Protein AF-A0A7X6FUA4-F1 (afdb_monomer_lite)

Radius of gyration: 18.72 Å; chains: 1; bounding box: 30×53×49 Å

Organism: NCBI:txid94626

Structure (mmCIF, N/CA/C/O backbone):
data_AF-A0A7X6FUA4-F1
#
_entry.id   AF-A0A7X6FUA4-F1
#
loop_
_atom_site.group_PDB
_atom_site.id
_atom_site.type_symbol
_atom_site.label_atom_id
_atom_site.label_alt_id
_atom_site.label_comp_id
_atom_site.label_asym_id
_atom_site.label_entity_id
_atom_site.label_seq_id
_atom_site.pdbx_PDB_ins_code
_atom_site.Cartn_x
_atom_site.Cartn_y
_atom_site.Cartn_z
_atom_site.occupancy
_atom_site.B_iso_or_equiv
_atom_site.auth_seq_id
_atom_site.auth_comp_id
_atom_site.auth_asym_id
_atom_site.auth_atom_id
_atom_site.pdbx_PDB_model_num
ATOM 1 N N . MET A 1 1 ? -16.161 -43.830 -1.679 1.00 38.91 1 MET A N 1
ATOM 2 C CA . MET A 1 1 ? -15.622 -42.457 -1.777 1.00 38.91 1 MET A CA 1
ATOM 3 C C . MET A 1 1 ? -14.858 -42.393 -3.086 1.00 38.91 1 MET A C 1
ATOM 5 O O . MET A 1 1 ? -13.975 -43.230 -3.239 1.00 38.91 1 MET A O 1
ATOM 9 N N . PRO A 1 2 ? -15.235 -41.557 -4.066 1.00 35.94 2 PRO A N 1
ATOM 10 C CA . PRO A 1 2 ? -14.478 -41.500 -5.305 1.00 35.94 2 PRO A CA 1
ATOM 11 C C . PRO A 1 2 ? -13.144 -40.802 -5.029 1.00 35.94 2 PRO A C 1
ATOM 13 O O . PRO A 1 2 ? -13.106 -39.740 -4.410 1.00 35.94 2 PRO A O 1
ATOM 16 N N . VAL A 1 3 ? -12.061 -41.454 -5.440 1.00 44.47 3 VAL A N 1
ATOM 17 C CA . VAL A 1 3 ? -10.711 -40.894 -5.465 1.00 44.47 3 VAL A CA 1
ATOM 18 C C . VAL A 1 3 ? -10.711 -39.822 -6.552 1.00 44.47 3 VAL A C 1
ATOM 20 O O . VAL A 1 3 ? -11.063 -40.113 -7.694 1.00 44.47 3 VAL A O 1
ATOM 23 N N . VAL A 1 4 ? -10.405 -38.579 -6.185 1.00 45.16 4 VAL A N 1
ATOM 24 C CA . VAL A 1 4 ? -10.204 -37.500 -7.156 1.00 45.16 4 VAL A CA 1
ATOM 25 C C . VAL A 1 4 ? -8.926 -37.784 -7.940 1.00 45.16 4 VAL A C 1
ATOM 27 O O . VAL A 1 4 ? -7.870 -38.009 -7.358 1.00 45.16 4 VAL A O 1
ATOM 30 N N . ASP A 1 5 ? -9.053 -37.823 -9.261 1.00 40.69 5 ASP A N 1
ATOM 31 C CA . ASP A 1 5 ? -7.939 -37.971 -10.190 1.00 40.69 5 ASP A CA 1
ATOM 32 C C . ASP A 1 5 ? -7.261 -36.604 -10.377 1.00 40.69 5 ASP A C 1
ATOM 34 O O . ASP A 1 5 ? -7.824 -35.692 -10.987 1.00 40.69 5 ASP A O 1
ATOM 38 N N . GLU A 1 6 ? -6.059 -36.446 -9.819 1.00 47.00 6 GLU A N 1
ATOM 39 C CA . GLU A 1 6 ? -5.260 -35.216 -9.909 1.00 47.00 6 GLU A CA 1
ATOM 40 C C . GLU A 1 6 ? -4.781 -34.905 -11.341 1.00 47.00 6 GLU A C 1
ATOM 42 O O . GLU A 1 6 ? -4.346 -33.786 -11.614 1.00 47.00 6 GLU A O 1
ATOM 47 N N . SER A 1 7 ? -4.914 -35.837 -12.295 1.00 43.06 7 SER A N 1
ATOM 48 C CA . SER A 1 7 ? -4.530 -35.604 -13.695 1.00 43.06 7 SER A CA 1
ATOM 49 C C . SER A 1 7 ? -5.490 -34.679 -14.462 1.00 43.06 7 SER A C 1
ATOM 51 O O . SER A 1 7 ? -5.144 -34.181 -15.537 1.00 43.06 7 SER A O 1
ATOM 53 N N . ALA A 1 8 ? -6.666 -34.378 -13.896 1.00 41.09 8 ALA A N 1
ATOM 54 C CA . ALA A 1 8 ? -7.673 -33.507 -14.505 1.00 41.09 8 ALA A CA 1
ATOM 55 C C . ALA A 1 8 ? -7.463 -32.001 -14.242 1.00 41.09 8 ALA A C 1
ATOM 57 O O . ALA A 1 8 ? -8.158 -31.173 -14.832 1.00 41.09 8 ALA A O 1
ATOM 58 N N . LEU A 1 9 ? -6.478 -31.612 -13.423 1.00 37.50 9 LEU A N 1
ATOM 59 C CA . LEU A 1 9 ? -6.030 -30.217 -13.285 1.00 37.50 9 LEU A CA 1
ATOM 60 C C . LEU A 1 9 ? -5.049 -29.845 -14.407 1.00 37.50 9 LEU A C 1
ATOM 62 O O . LEU A 1 9 ? -3.985 -29.272 -14.187 1.00 37.50 9 LEU A O 1
ATOM 66 N N . THR A 1 10 ? -5.397 -30.162 -15.653 1.00 36.19 10 THR A N 1
ATOM 67 C CA . THR A 1 10 ? -4.683 -29.594 -16.793 1.00 36.19 10 THR A CA 1
ATOM 68 C C . THR A 1 10 ? -5.173 -28.162 -16.955 1.00 36.19 10 THR A C 1
ATOM 70 O O . THR A 1 10 ? -6.231 -27.903 -17.530 1.00 36.19 10 THR A O 1
ATOM 73 N N . VAL A 1 11 ? -4.411 -27.214 -16.406 1.00 44.00 11 VAL A N 1
ATOM 74 C CA . VAL A 1 11 ? -4.505 -25.802 -16.779 1.00 44.00 11 VAL A CA 1
ATOM 75 C C . VAL A 1 11 ? -4.570 -25.759 -18.303 1.00 44.00 11 VAL A C 1
ATOM 77 O O . VAL A 1 11 ? -3.660 -26.237 -18.981 1.00 44.00 11 VAL A O 1
ATOM 80 N N . VAL A 1 12 ? -5.668 -25.239 -18.855 1.00 42.22 12 VAL A N 1
ATOM 81 C CA . VAL A 1 12 ? -5.780 -24.976 -20.291 1.00 42.22 12 VAL A CA 1
ATOM 82 C C . VAL A 1 12 ? -4.792 -23.850 -20.602 1.00 42.22 12 VAL A C 1
ATOM 84 O O . VAL A 1 12 ? -5.136 -22.668 -20.609 1.00 42.22 12 VAL A O 1
ATOM 87 N N . GLU A 1 13 ? -3.523 -24.208 -20.793 1.00 43.16 13 GLU A N 1
ATOM 88 C CA . GLU A 1 13 ? -2.454 -23.288 -21.153 1.00 43.16 13 GLU A CA 1
ATOM 89 C C . GLU A 1 13 ? -2.688 -22.787 -22.576 1.00 43.16 13 GLU A C 1
ATOM 91 O O . GLU A 1 13 ? -2.238 -23.348 -23.578 1.00 43.16 13 GLU A O 1
ATOM 96 N N . THR A 1 14 ? -3.414 -21.684 -22.689 1.00 43.81 14 THR A N 1
ATOM 97 C CA . THR A 1 14 ? -3.501 -20.957 -23.950 1.00 43.81 14 THR A CA 1
ATOM 98 C C . THR A 1 14 ? -2.134 -20.339 -24.272 1.00 43.81 14 THR A C 1
ATOM 100 O O . THR A 1 14 ? -1.413 -19.883 -23.384 1.00 43.81 14 THR A O 1
ATOM 103 N N . LYS A 1 15 ? -1.765 -20.242 -25.559 1.00 42.50 15 LYS A N 1
ATOM 104 C CA . LYS A 1 15 ? -0.518 -19.574 -26.008 1.00 42.50 15 LYS A CA 1
ATOM 105 C C . LYS A 1 15 ? -0.349 -18.147 -25.451 1.00 42.50 15 LYS A C 1
ATOM 107 O O . LYS A 1 15 ? 0.772 -17.651 -25.377 1.00 42.50 15 LYS A O 1
ATOM 112 N N . LYS A 1 16 ? -1.451 -17.499 -25.055 1.00 46.00 16 LYS A N 1
ATOM 113 C CA . LYS A 1 16 ? -1.479 -16.188 -24.394 1.00 46.00 16 LYS A CA 1
ATOM 114 C C . LYS A 1 16 ? -0.917 -16.253 -22.966 1.00 46.00 16 LYS A C 1
ATOM 116 O O . LYS A 1 16 ? -0.142 -15.380 -22.595 1.00 46.00 16 LYS A O 1
ATOM 121 N N . HIS A 1 17 ? -1.233 -17.311 -22.218 1.00 43.00 17 HIS A N 1
ATOM 122 C CA . HIS A 1 17 ? -0.723 -17.549 -20.864 1.00 43.00 17 HIS A CA 1
ATOM 123 C C . HIS A 1 17 ? 0.797 -17.769 -20.876 1.00 43.00 17 HIS A C 1
ATOM 125 O O . HIS A 1 17 ? 1.526 -17.116 -20.141 1.00 43.00 17 HIS A O 1
ATOM 131 N N . ARG A 1 18 ? 1.304 -18.557 -21.834 1.00 42.59 18 ARG A N 1
ATOM 132 C CA . ARG A 1 18 ? 2.749 -18.799 -22.005 1.00 42.59 18 ARG A CA 1
ATOM 133 C C . ARG A 1 18 ? 3.564 -17.538 -22.333 1.00 42.59 18 ARG A C 1
ATOM 135 O O . ARG A 1 18 ? 4.773 -17.535 -22.140 1.00 42.59 18 ARG A O 1
ATOM 142 N N . LYS A 1 19 ? 2.934 -16.485 -22.867 1.00 42.59 19 LYS A N 1
ATOM 143 C CA . LYS A 1 19 ? 3.608 -15.204 -23.128 1.00 42.59 19 LYS A CA 1
ATOM 144 C C . LYS A 1 19 ? 3.685 -14.331 -21.870 1.00 42.59 19 LYS A C 1
ATOM 146 O O . LYS A 1 19 ? 4.702 -13.688 -21.673 1.00 42.59 19 LYS A O 1
ATOM 151 N N . LEU A 1 20 ? 2.659 -14.365 -21.016 1.00 49.03 20 LEU A N 1
ATOM 152 C CA . LEU A 1 20 ? 2.650 -13.681 -19.714 1.00 49.03 20 LEU A CA 1
ATOM 153 C C . LEU A 1 20 ? 3.683 -14.304 -18.755 1.00 49.03 20 LEU A C 1
ATOM 155 O O . LEU A 1 20 ? 4.430 -13.597 -18.092 1.00 49.03 20 LEU A O 1
ATOM 159 N N . VAL A 1 21 ? 3.815 -15.635 -18.791 1.00 49.25 21 VAL A N 1
ATOM 160 C CA . VAL A 1 21 ? 4.812 -16.435 -18.051 1.00 49.25 21 VAL A CA 1
ATOM 161 C C . VAL A 1 21 ? 6.197 -16.403 -18.733 1.00 49.25 21 VAL A C 1
ATOM 163 O O . VAL A 1 21 ? 6.977 -17.333 -18.621 1.00 49.25 21 VAL A O 1
ATOM 166 N N . LYS A 1 22 ? 6.556 -15.372 -19.500 1.00 47.38 22 LYS A N 1
ATOM 167 C CA . LYS A 1 22 ? 7.957 -15.170 -19.937 1.00 47.38 22 LYS A CA 1
ATOM 168 C C . LYS A 1 22 ? 8.570 -13.894 -19.387 1.00 47.38 22 LYS A C 1
ATOM 170 O O . LYS A 1 22 ? 9.783 -13.832 -19.238 1.00 47.38 22 LYS A O 1
ATOM 175 N N . ASP A 1 23 ? 7.741 -12.934 -18.998 1.00 56.72 23 ASP A N 1
ATOM 176 C CA . ASP A 1 23 ? 8.220 -11.642 -18.511 1.00 56.72 23 ASP A CA 1
ATOM 177 C C . ASP A 1 23 ? 8.555 -11.687 -17.002 1.00 56.72 23 ASP A C 1
ATOM 179 O O . ASP A 1 23 ? 9.430 -10.963 -16.534 1.00 56.72 23 ASP A O 1
ATOM 183 N N . TRP A 1 24 ? 7.964 -12.624 -16.252 1.00 57.97 24 TRP A N 1
ATOM 184 C CA . TRP A 1 24 ? 8.220 -12.866 -14.821 1.00 57.97 24 TRP A CA 1
ATOM 185 C C . TRP A 1 24 ? 9.656 -13.290 -14.456 1.00 57.97 24 TRP A C 1
ATOM 187 O O . TRP A 1 24 ? 10.119 -12.943 -13.374 1.00 57.97 24 TRP A O 1
ATOM 197 N N . GLU A 1 25 ? 10.393 -13.971 -15.343 1.00 58.09 25 GLU A N 1
ATOM 198 C CA . GLU A 1 25 ? 11.805 -14.346 -15.112 1.00 58.09 25 GLU A CA 1
ATOM 199 C C . GLU A 1 25 ? 12.739 -13.123 -15.070 1.00 58.09 25 GLU A C 1
ATOM 201 O O . GLU A 1 25 ? 13.852 -13.205 -14.552 1.00 58.09 25 GLU A O 1
ATOM 206 N N . SER A 1 26 ? 12.288 -11.982 -15.608 1.00 60.62 26 SER A N 1
ATOM 207 C CA . SER A 1 26 ? 13.014 -10.707 -15.568 1.00 60.62 26 SER A CA 1
ATOM 208 C C . SER A 1 26 ? 12.768 -9.902 -14.286 1.00 60.62 26 SER A C 1
ATOM 210 O O . SER A 1 26 ? 13.481 -8.930 -14.025 1.00 60.62 26 SER A O 1
ATOM 212 N N . LEU A 1 27 ? 11.778 -10.298 -13.477 1.00 63.31 27 LEU A N 1
ATOM 213 C CA . LEU A 1 27 ? 11.467 -9.640 -12.215 1.00 63.31 27 LEU A CA 1
ATOM 214 C C . LEU A 1 27 ? 12.542 -9.974 -11.177 1.00 63.31 27 LEU A C 1
ATOM 216 O O . LEU A 1 27 ? 13.050 -11.094 -11.098 1.00 63.31 27 LEU A O 1
ATOM 220 N N . LYS A 1 28 ? 12.910 -8.975 -10.371 1.00 60.44 28 LYS A N 1
ATOM 221 C CA . LYS A 1 28 ? 13.918 -9.137 -9.318 1.00 60.44 28 LYS A CA 1
ATOM 222 C C . LYS A 1 28 ? 13.507 -10.248 -8.348 1.00 60.44 28 LYS A C 1
ATOM 224 O O . LYS A 1 28 ? 12.343 -10.332 -7.974 1.00 60.44 28 LYS A O 1
ATOM 229 N N . SER A 1 29 ? 14.504 -11.010 -7.885 1.00 62.62 29 SER A N 1
ATOM 230 C CA . SER A 1 29 ? 14.426 -11.911 -6.725 1.00 62.62 29 SER A CA 1
ATOM 231 C C . SER A 1 29 ? 13.197 -12.833 -6.742 1.00 62.62 29 SER A C 1
ATOM 233 O O . SER A 1 29 ? 12.170 -12.557 -6.120 1.00 62.62 29 SER A O 1
ATOM 235 N N . LEU A 1 30 ? 13.312 -13.978 -7.413 1.00 65.25 30 LEU A N 1
ATOM 236 C CA . LEU A 1 30 ? 12.342 -15.057 -7.245 1.00 65.25 30 LEU A CA 1
ATOM 237 C C . LEU A 1 30 ? 12.474 -15.645 -5.834 1.00 65.25 30 LEU A C 1
ATOM 239 O O . LEU A 1 30 ? 13.577 -15.913 -5.357 1.00 65.25 30 LEU A O 1
ATOM 243 N N . SER A 1 31 ? 11.340 -15.861 -5.172 1.00 70.44 31 SER A N 1
ATOM 244 C CA . SER A 1 31 ? 11.278 -16.768 -4.023 1.00 70.44 31 SER A CA 1
ATOM 245 C C . SER A 1 31 ? 11.698 -18.187 -4.430 1.00 70.44 31 SER A C 1
ATOM 247 O O . SER A 1 31 ? 11.729 -18.521 -5.616 1.00 70.44 31 SER A O 1
ATOM 249 N N . GLU A 1 32 ? 11.956 -19.053 -3.448 1.00 69.69 32 GLU A N 1
ATOM 250 C CA . GLU A 1 32 ? 12.339 -20.458 -3.679 1.00 69.69 32 GLU A CA 1
ATOM 251 C C . GLU A 1 32 ? 11.345 -21.228 -4.572 1.00 69.69 32 GLU A C 1
ATOM 253 O O . GLU A 1 32 ? 11.731 -22.179 -5.245 1.00 69.69 32 GLU A O 1
ATOM 258 N N . ASN A 1 33 ? 10.088 -20.775 -4.643 1.00 75.94 33 ASN A N 1
ATOM 259 C CA . ASN A 1 33 ? 9.021 -21.390 -5.437 1.00 75.94 33 ASN A CA 1
ATOM 260 C C . ASN A 1 33 ? 8.775 -20.698 -6.791 1.00 75.94 33 ASN A C 1
ATOM 262 O O . ASN A 1 33 ? 7.751 -20.941 -7.427 1.00 75.94 33 ASN A O 1
ATOM 266 N N . GLY A 1 34 ? 9.662 -19.797 -7.226 1.00 77.12 34 GLY A N 1
ATOM 267 C CA . GLY A 1 34 ? 9.528 -19.091 -8.506 1.00 77.12 34 GLY A CA 1
ATOM 268 C C . GLY A 1 34 ? 8.497 -17.958 -8.506 1.00 77.12 34 GLY A C 1
ATOM 269 O O . GLY A 1 34 ? 8.208 -17.394 -9.554 1.00 77.12 34 GLY A O 1
ATOM 270 N N . ILE A 1 35 ? 7.942 -17.588 -7.350 1.00 82.38 35 ILE A N 1
ATOM 271 C CA . ILE A 1 35 ? 7.040 -16.435 -7.235 1.00 82.38 35 ILE A CA 1
ATOM 272 C C . ILE A 1 35 ? 7.898 -15.165 -7.112 1.00 82.38 35 ILE A C 1
ATOM 274 O O . ILE A 1 35 ? 8.755 -15.135 -6.218 1.00 82.38 35 ILE A O 1
ATOM 278 N N . PRO A 1 36 ? 7.690 -14.130 -7.951 1.00 85.75 36 PRO A N 1
ATOM 279 C CA . PRO A 1 36 ? 8.398 -12.858 -7.831 1.00 85.75 36 PRO A CA 1
ATOM 280 C C . PRO A 1 36 ? 8.241 -12.250 -6.438 1.00 85.75 36 PRO A C 1
ATOM 282 O O . PRO A 1 36 ? 7.127 -12.121 -5.930 1.00 85.75 36 PRO A O 1
ATOM 285 N N . ASN A 1 37 ? 9.358 -11.867 -5.822 1.00 87.94 37 ASN A N 1
ATOM 286 C CA . ASN A 1 37 ? 9.373 -11.200 -4.530 1.00 87.94 37 ASN A CA 1
ATOM 287 C C . ASN A 1 37 ? 10.099 -9.860 -4.648 1.00 87.94 37 ASN A C 1
ATOM 289 O O . ASN A 1 37 ? 11.327 -9.791 -4.703 1.00 87.94 37 ASN A O 1
ATOM 293 N N . PHE A 1 38 ? 9.316 -8.786 -4.633 1.00 88.25 38 PHE A N 1
ATOM 294 C CA . PHE A 1 38 ? 9.824 -7.423 -4.741 1.00 88.25 38 PHE A CA 1
ATOM 295 C C . PHE A 1 38 ? 10.428 -6.873 -3.438 1.00 88.25 38 PHE A C 1
ATOM 297 O O . PHE A 1 38 ? 10.998 -5.784 -3.442 1.00 88.25 38 PHE A O 1
ATOM 304 N N . GLY A 1 39 ? 10.335 -7.610 -2.327 1.00 89.94 39 GLY A N 1
ATOM 305 C CA . GLY A 1 39 ? 10.857 -7.190 -1.032 1.00 89.94 39 GLY A CA 1
ATOM 306 C C . GLY A 1 39 ? 10.063 -6.027 -0.435 1.00 89.94 39 GLY A C 1
ATOM 307 O O . GLY A 1 39 ? 8.904 -6.180 -0.059 1.00 89.94 39 GLY A O 1
ATOM 308 N N . ASP A 1 40 ? 10.709 -4.872 -0.294 1.00 89.44 40 ASP A N 1
ATOM 309 C CA . ASP A 1 40 ? 10.127 -3.684 0.330 1.00 89.44 40 ASP A CA 1
ATOM 310 C C . ASP A 1 40 ? 9.101 -3.014 -0.600 1.00 89.44 40 ASP A C 1
ATOM 312 O O . ASP A 1 40 ? 9.443 -2.513 -1.673 1.00 89.44 40 ASP A O 1
ATOM 316 N N . ILE A 1 41 ? 7.839 -2.956 -0.161 1.00 90.56 41 ILE A N 1
ATOM 317 C CA . ILE A 1 41 ? 6.727 -2.356 -0.914 1.00 90.56 41 ILE A CA 1
ATOM 318 C C . ILE A 1 41 ? 6.998 -0.898 -1.317 1.00 90.56 41 ILE A C 1
ATOM 320 O O . ILE A 1 41 ? 6.524 -0.441 -2.358 1.00 90.56 41 ILE A O 1
ATOM 324 N N . THR A 1 42 ? 7.801 -0.176 -0.528 1.00 88.06 42 THR A N 1
ATOM 325 C CA . THR A 1 42 ? 8.148 1.229 -0.784 1.00 88.06 42 THR A CA 1
ATOM 326 C C . THR A 1 42 ? 9.138 1.400 -1.938 1.00 88.06 42 THR A C 1
ATOM 328 O O . THR A 1 42 ? 9.293 2.500 -2.465 1.00 88.06 42 THR A O 1
ATOM 331 N N . GLN A 1 43 ? 9.780 0.310 -2.368 1.00 92.06 43 GLN A N 1
ATOM 332 C CA . GLN A 1 43 ? 10.793 0.298 -3.423 1.00 92.06 43 GLN A CA 1
ATOM 333 C C . GLN A 1 43 ? 10.275 -0.277 -4.747 1.00 92.06 43 GLN A C 1
ATOM 335 O O . GLN A 1 43 ? 11.008 -0.270 -5.735 1.00 92.06 43 GLN A O 1
ATOM 340 N N . ILE A 1 44 ? 9.019 -0.740 -4.795 1.00 93.12 44 ILE A N 1
ATOM 341 C CA . ILE A 1 44 ? 8.387 -1.218 -6.030 1.00 93.12 44 ILE A CA 1
ATOM 342 C C . ILE A 1 44 ? 8.254 -0.049 -7.006 1.00 93.12 44 ILE A C 1
ATOM 344 O O . ILE A 1 44 ? 7.558 0.936 -6.730 1.00 93.12 44 ILE A O 1
ATOM 348 N N . THR A 1 45 ? 8.907 -0.159 -8.160 1.00 93.50 45 THR A N 1
ATOM 349 C 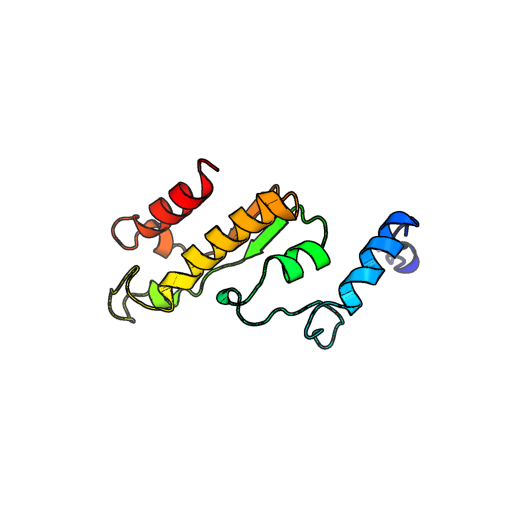CA . THR A 1 45 ? 8.931 0.877 -9.196 1.00 93.50 45 THR A CA 1
ATOM 350 C C . THR A 1 45 ? 7.834 0.670 -10.240 1.00 93.50 45 THR A C 1
ATOM 352 O O . THR A 1 45 ? 7.224 -0.391 -10.343 1.00 93.50 45 THR A O 1
ATOM 355 N N . ASN A 1 46 ? 7.586 1.683 -11.072 1.00 94.88 46 ASN A N 1
ATOM 356 C CA . ASN A 1 46 ? 6.639 1.543 -12.182 1.00 94.88 46 ASN A CA 1
ATOM 357 C C . ASN A 1 46 ? 7.139 0.567 -13.258 1.00 94.88 46 ASN A C 1
ATOM 359 O O . ASN A 1 46 ? 6.319 -0.019 -13.958 1.00 94.88 46 ASN A O 1
ATOM 363 N N . ASP A 1 47 ? 8.453 0.388 -13.404 1.00 92.62 47 ASP A N 1
ATOM 364 C CA . ASP A 1 47 ? 9.010 -0.590 -14.345 1.00 92.62 47 ASP A CA 1
ATOM 365 C C . ASP A 1 47 ? 8.780 -2.018 -13.850 1.00 92.62 47 ASP A C 1
ATOM 367 O O . ASP A 1 47 ? 8.372 -2.868 -14.639 1.00 92.62 47 ASP A O 1
ATOM 371 N N . ASP A 1 48 ? 8.913 -2.245 -12.538 1.00 92.94 48 ASP A N 1
ATOM 372 C CA . ASP A 1 48 ? 8.537 -3.512 -11.901 1.00 92.94 48 ASP A CA 1
ATOM 373 C C . ASP A 1 48 ? 7.054 -3.834 -12.163 1.00 92.94 48 ASP A C 1
ATOM 375 O O . ASP A 1 48 ? 6.711 -4.941 -12.574 1.00 92.94 48 ASP A O 1
ATOM 379 N N . LEU A 1 49 ? 6.171 -2.839 -12.005 1.00 93.69 49 LEU A N 1
ATOM 380 C CA . LEU A 1 49 ? 4.743 -2.992 -12.289 1.00 93.69 49 LEU A CA 1
ATOM 381 C C . LEU A 1 49 ? 4.465 -3.286 -13.766 1.00 93.69 49 LEU A C 1
ATOM 383 O O . LEU A 1 49 ? 3.669 -4.170 -14.067 1.00 93.69 49 LEU A O 1
ATOM 387 N N . ARG A 1 50 ? 5.119 -2.597 -14.707 1.00 92.38 50 ARG A N 1
ATOM 388 C CA . ARG A 1 50 ? 4.938 -2.880 -16.142 1.00 92.38 50 ARG A CA 1
ATOM 389 C C . ARG A 1 50 ? 5.394 -4.290 -16.506 1.00 92.38 50 ARG A C 1
ATOM 391 O O . ARG A 1 50 ? 4.725 -4.939 -17.305 1.00 92.38 50 ARG A O 1
ATOM 398 N N . ALA A 1 51 ? 6.490 -4.759 -15.912 1.00 89.19 51 ALA A N 1
ATOM 399 C CA . ALA A 1 51 ? 6.999 -6.110 -16.120 1.00 89.19 51 ALA A CA 1
ATOM 400 C C . ALA A 1 51 ? 6.088 -7.191 -15.504 1.00 89.19 51 ALA A C 1
ATOM 402 O O . ALA A 1 51 ? 6.017 -8.296 -16.036 1.00 89.19 51 ALA A O 1
ATOM 403 N N . LEU A 1 52 ? 5.340 -6.872 -14.437 1.00 89.12 52 LEU A N 1
ATOM 404 C CA . LEU A 1 52 ? 4.338 -7.770 -13.844 1.00 89.12 52 LEU A CA 1
ATOM 405 C C . LEU A 1 52 ? 3.149 -8.045 -14.786 1.00 89.12 52 LEU A C 1
ATOM 407 O O . LEU A 1 52 ? 2.550 -9.117 -14.729 1.00 89.12 52 LEU A O 1
ATOM 411 N N . GLY A 1 53 ? 2.814 -7.099 -15.670 1.00 90.62 53 GLY A N 1
ATOM 412 C CA . GLY A 1 53 ? 1.679 -7.221 -16.587 1.00 90.62 53 GLY A CA 1
ATOM 413 C C . GLY A 1 53 ? 0.315 -7.052 -15.897 1.00 90.62 53 GLY A C 1
ATOM 414 O O . GLY A 1 53 ? 0.244 -6.514 -14.795 1.00 90.62 53 GLY A O 1
ATOM 415 N N . PRO A 1 54 ? -0.801 -7.430 -16.543 1.00 94.88 54 PRO A N 1
ATOM 416 C CA . PRO A 1 54 ? -2.138 -7.196 -15.995 1.00 94.88 54 PRO A CA 1
ATOM 417 C C . PRO A 1 54 ? -2.377 -7.881 -14.641 1.00 94.88 54 PRO A C 1
ATOM 419 O O . PRO A 1 54 ? -2.038 -9.052 -14.478 1.00 94.88 54 PRO A O 1
ATOM 422 N N . VAL A 1 55 ? -3.015 -7.175 -13.703 1.00 95.88 55 VAL A N 1
ATOM 423 C CA . VAL A 1 55 ? -3.376 -7.690 -12.370 1.00 95.88 55 VAL A CA 1
ATOM 424 C C . VAL A 1 55 ? -4.814 -7.304 -12.054 1.00 95.88 55 VAL A C 1
ATOM 426 O O . VAL A 1 55 ? -5.130 -6.125 -12.041 1.00 95.88 55 VAL A O 1
ATOM 429 N N . ASP A 1 56 ? -5.683 -8.274 -11.759 1.00 96.25 56 ASP A N 1
ATOM 430 C CA . ASP A 1 56 ? -7.087 -8.002 -11.416 1.00 96.25 56 ASP A CA 1
ATOM 431 C C . ASP A 1 56 ? -7.302 -7.710 -9.920 1.00 96.25 56 ASP A C 1
ATOM 433 O O . ASP A 1 56 ? -8.180 -6.914 -9.570 1.00 96.25 56 ASP A O 1
ATOM 437 N N . VAL A 1 57 ? -6.519 -8.345 -9.038 1.00 97.38 57 VAL A N 1
A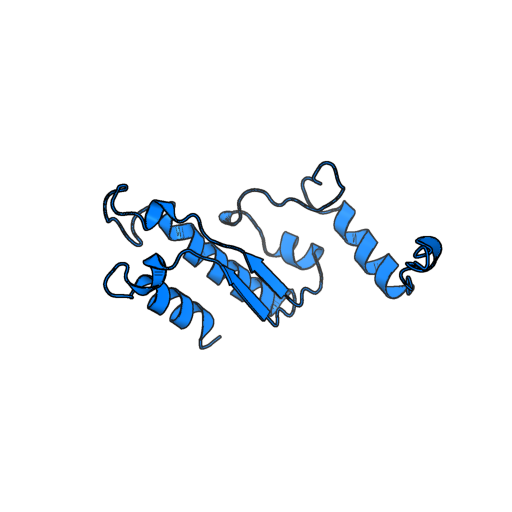TOM 438 C CA . VAL A 1 57 ? -6.710 -8.323 -7.578 1.00 97.38 57 VAL A CA 1
ATOM 439 C C . VAL A 1 57 ? -5.398 -8.020 -6.857 1.00 97.38 57 VAL A C 1
ATOM 441 O O . VAL A 1 57 ? -4.375 -8.638 -7.141 1.00 97.38 57 VAL A O 1
ATOM 444 N N . LEU A 1 58 ? -5.455 -7.106 -5.888 1.00 96.19 58 LEU A N 1
ATOM 445 C CA . LEU A 1 58 ? -4.391 -6.827 -4.931 1.00 96.19 58 LEU A CA 1
ATOM 446 C C . LEU A 1 58 ? -4.893 -7.204 -3.540 1.00 96.19 58 LEU A C 1
ATOM 448 O O . LEU A 1 58 ? -5.858 -6.623 -3.046 1.00 96.19 58 LEU A O 1
ATOM 452 N N . GLU A 1 59 ? -4.229 -8.164 -2.911 1.00 96.00 59 GLU A N 1
ATOM 453 C CA . GLU A 1 59 ? -4.534 -8.623 -1.559 1.00 96.00 59 GLU A CA 1
ATOM 454 C C . GLU A 1 59 ? -3.385 -8.266 -0.615 1.00 96.00 59 GLU A C 1
ATOM 456 O O . GLU A 1 59 ? -2.213 -8.422 -0.964 1.00 96.00 59 GLU A O 1
ATOM 461 N N . GLY A 1 60 ? -3.702 -7.790 0.590 1.00 91.12 60 GLY A N 1
ATOM 462 C CA . GLY A 1 60 ? -2.689 -7.595 1.619 1.00 91.12 60 GLY A CA 1
ATOM 463 C C . GLY A 1 60 ? -3.220 -7.032 2.930 1.00 91.12 60 GLY A C 1
ATOM 464 O O . GLY A 1 60 ? -4.374 -6.637 3.052 1.00 91.12 60 GLY A O 1
ATOM 465 N N . GLY A 1 61 ? -2.339 -6.967 3.921 1.00 87.69 61 GLY A N 1
ATOM 466 C CA . GLY A 1 61 ? -2.592 -6.331 5.209 1.00 87.69 61 GLY A CA 1
ATOM 467 C C . GLY A 1 61 ? -1.383 -5.501 5.625 1.00 87.69 61 GLY A C 1
ATOM 468 O O . GLY A 1 61 ? -0.251 -5.773 5.225 1.00 87.69 61 GLY A O 1
ATOM 469 N N . SER A 1 62 ? -1.608 -4.462 6.423 1.00 82.31 62 SER A N 1
ATOM 470 C CA . SER A 1 62 ? -0.526 -3.652 6.996 1.00 82.31 62 SER A CA 1
ATOM 471 C C . SER A 1 62 ? -0.262 -4.078 8.443 1.00 82.31 62 SER A C 1
ATOM 473 O O . SER A 1 62 ? -1.229 -4.312 9.171 1.00 82.31 62 SER A O 1
ATOM 475 N N . PRO A 1 63 ? 0.999 -4.138 8.911 1.00 72.00 63 PRO A N 1
ATOM 476 C CA . PRO A 1 63 ? 1.309 -4.600 10.259 1.00 72.00 63 PRO A CA 1
ATOM 477 C C . PRO A 1 63 ? 0.558 -3.803 11.338 1.00 72.00 63 PRO A C 1
ATOM 479 O O . PRO A 1 63 ? 0.689 -2.587 11.468 1.00 72.00 63 PRO A O 1
ATOM 482 N N . CYS A 1 64 ? -0.191 -4.530 12.167 1.00 54.72 64 CYS A N 1
ATOM 483 C CA . CYS A 1 64 ? -1.067 -4.011 13.223 1.00 54.72 64 CYS A CA 1
ATOM 484 C C . CYS A 1 64 ? -0.320 -3.276 14.367 1.00 54.72 64 CYS A C 1
ATOM 486 O O . CYS A 1 64 ? -0.940 -2.623 15.206 1.00 54.72 64 CYS A O 1
ATOM 488 N N . GLN A 1 65 ? 1.014 -3.358 14.443 1.00 49.00 65 GLN A N 1
ATOM 489 C CA . GLN A 1 65 ? 1.785 -2.830 15.581 1.00 49.00 65 GLN A CA 1
ATOM 490 C C . GLN A 1 65 ? 1.948 -1.303 15.606 1.00 49.00 65 GLN A C 1
ATOM 492 O O . GLN A 1 65 ? 2.241 -0.763 16.668 1.00 49.00 65 GLN A O 1
ATOM 497 N N . ALA A 1 66 ? 1.705 -0.600 14.494 1.00 49.59 66 ALA A N 1
ATOM 498 C CA . ALA A 1 66 ? 1.560 0.862 14.511 1.00 49.59 66 ALA A CA 1
ATOM 499 C C . ALA A 1 66 ? 0.219 1.312 15.133 1.00 49.59 66 ALA A C 1
ATOM 501 O O . ALA A 1 66 ? 0.023 2.490 15.415 1.00 49.59 66 ALA A O 1
ATOM 502 N N . PHE A 1 67 ? -0.690 0.357 15.366 1.00 48.31 67 PHE A N 1
ATOM 503 C CA . PHE A 1 67 ? -2.087 0.579 15.722 1.00 48.31 67 PHE A CA 1
ATOM 504 C C . PHE A 1 67 ? -2.489 -0.098 17.053 1.00 48.31 67 PHE A C 1
ATOM 506 O O . PHE A 1 67 ? -3.669 -0.219 17.375 1.00 48.31 67 PHE A O 1
ATOM 513 N N . SER A 1 68 ? -1.509 -0.557 17.841 1.00 35.47 68 SER A N 1
ATOM 514 C CA . SER A 1 68 ? -1.706 -1.229 19.134 1.00 35.47 68 SER A CA 1
ATOM 515 C C . SER A 1 68 ? -1.347 -0.311 20.307 1.00 35.47 68 SER A C 1
ATOM 517 O O . SER A 1 68 ? -0.353 0.409 20.266 1.00 35.47 68 SER A O 1
ATOM 519 N N . ILE A 1 69 ? -2.126 -0.391 21.393 1.00 34.94 69 ILE A N 1
ATOM 520 C CA . ILE A 1 69 ? -1.980 0.373 22.651 1.00 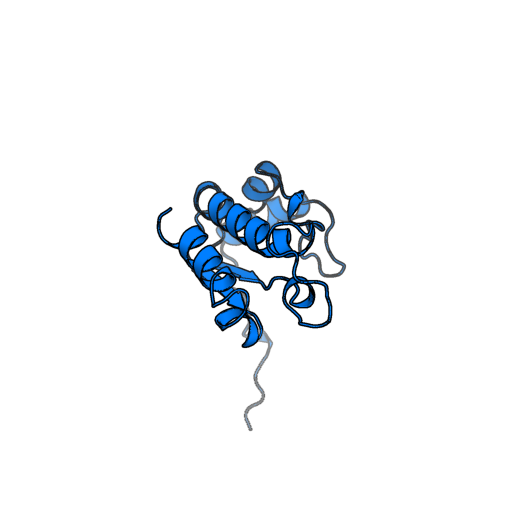34.94 69 ILE A CA 1
ATOM 521 C C . ILE A 1 69 ? -0.553 0.296 23.244 1.00 34.94 69 ILE A C 1
ATOM 523 O O . ILE A 1 69 ? -0.134 1.212 23.948 1.00 34.94 69 ILE A O 1
ATOM 527 N N . ALA A 1 70 ? 0.210 -0.757 22.935 1.00 37.97 70 ALA A N 1
ATOM 528 C CA . ALA A 1 70 ? 1.573 -0.970 23.427 1.00 37.97 70 ALA A CA 1
ATOM 529 C C . ALA A 1 70 ? 2.675 -0.217 22.644 1.00 37.97 70 ALA A C 1
ATOM 531 O O . ALA A 1 70 ? 3.820 -0.183 23.088 1.00 37.97 70 ALA A O 1
ATOM 532 N N . GLY A 1 71 ? 2.359 0.393 21.497 1.00 39.56 71 GLY A N 1
ATOM 533 C CA . GLY A 1 71 ? 3.304 1.143 20.668 1.00 39.56 71 GLY A CA 1
ATOM 534 C C . GLY A 1 71 ? 2.842 2.583 20.511 1.00 39.56 71 GLY A C 1
ATOM 535 O O . GLY A 1 71 ? 2.047 2.866 19.628 1.00 39.56 71 GLY A O 1
ATOM 536 N N . MET A 1 72 ? 3.297 3.462 21.410 1.00 37.84 72 MET A N 1
ATOM 537 C CA . MET A 1 72 ? 3.181 4.931 21.381 1.00 37.84 72 MET A CA 1
ATOM 538 C C . MET A 1 72 ? 2.394 5.500 20.188 1.00 37.84 72 MET A C 1
ATOM 540 O O . MET A 1 72 ? 2.944 5.607 19.096 1.00 37.84 72 MET A O 1
ATOM 544 N N . ARG A 1 73 ? 1.139 5.899 20.436 1.00 42.69 73 ARG A N 1
ATOM 545 C CA . ARG A 1 73 ? 0.215 6.629 19.545 1.00 42.69 73 ARG A CA 1
ATOM 546 C C . ARG A 1 73 ? 0.901 7.759 18.747 1.00 42.69 73 ARG A C 1
ATOM 548 O O . ARG A 1 73 ? 0.802 8.925 19.117 1.00 42.69 73 ARG A O 1
ATOM 555 N N . LYS A 1 74 ? 1.620 7.428 17.675 1.00 44.66 74 LYS A N 1
ATOM 556 C CA . LYS A 1 74 ? 2.251 8.393 16.760 1.00 44.66 74 LYS A CA 1
ATOM 557 C C . LYS A 1 74 ? 1.524 8.496 15.421 1.00 44.66 74 LYS A C 1
ATOM 559 O O . LYS A 1 74 ? 1.893 9.350 14.618 1.00 44.66 74 LYS A O 1
ATOM 564 N N . GLY A 1 75 ? 0.501 7.672 15.194 1.00 51.75 75 GLY A N 1
ATOM 565 C CA . GLY A 1 75 ? -0.331 7.721 13.994 1.00 51.75 75 GLY A CA 1
ATOM 566 C C . GLY A 1 75 ? 0.480 7.735 12.702 1.00 51.75 75 GLY A C 1
ATOM 567 O O . GLY A 1 75 ? 1.482 7.029 12.571 1.00 51.75 75 GLY A O 1
ATOM 568 N N . LEU A 1 76 ? 0.082 8.610 11.778 1.00 46.28 76 LEU A N 1
ATOM 569 C CA . LEU A 1 76 ? 0.738 8.892 10.492 1.00 46.28 76 LEU A CA 1
ATOM 570 C C . LEU A 1 76 ? 2.195 9.407 10.596 1.00 46.28 76 LEU A C 1
ATOM 572 O O . LEU A 1 76 ? 2.842 9.609 9.573 1.00 46.28 76 LEU A O 1
ATOM 576 N N . GLY A 1 77 ? 2.716 9.639 11.806 1.00 44.84 77 GLY A N 1
ATOM 577 C CA . GLY A 1 77 ? 4.085 10.100 12.060 1.00 44.84 77 GLY A CA 1
ATOM 578 C C . GLY A 1 77 ? 5.107 8.999 12.385 1.00 44.84 77 GLY A C 1
ATOM 579 O O . GLY A 1 77 ? 6.279 9.320 12.579 1.00 44.84 77 GLY A O 1
ATOM 580 N N . ASP A 1 78 ? 4.707 7.723 12.479 1.00 52.28 78 ASP A N 1
ATOM 581 C CA . ASP A 1 78 ? 5.632 6.577 12.590 1.00 52.28 78 ASP A CA 1
ATOM 582 C C . ASP A 1 78 ? 5.848 5.944 11.200 1.00 52.28 78 ASP A C 1
ATOM 584 O O . ASP A 1 78 ? 4.891 5.651 10.479 1.00 52.28 78 ASP A O 1
ATOM 588 N N . ALA A 1 79 ? 7.108 5.679 10.835 1.00 52.00 79 ALA A N 1
ATOM 589 C CA . ALA A 1 79 ? 7.515 5.078 9.561 1.00 52.00 79 ALA A CA 1
ATOM 590 C C . ALA A 1 79 ? 6.802 3.744 9.251 1.00 52.00 79 ALA A C 1
ATOM 592 O O . ALA A 1 79 ? 6.712 3.352 8.091 1.00 52.00 79 ALA A O 1
ATOM 593 N N . ARG A 1 80 ? 6.255 3.063 10.269 1.00 49.22 80 ARG A N 1
ATOM 594 C CA . ARG A 1 80 ? 5.504 1.801 10.129 1.00 49.22 80 ARG A CA 1
ATOM 595 C C . ARG A 1 80 ? 3.992 1.977 9.933 1.00 49.22 80 ARG A C 1
ATOM 597 O O . ARG A 1 80 ? 3.390 1.150 9.256 1.00 49.22 80 ARG A O 1
ATOM 604 N N . GLY A 1 81 ? 3.387 3.055 10.449 1.00 54.00 81 GLY A N 1
ATOM 605 C CA . GLY A 1 81 ? 2.004 3.447 10.108 1.00 54.00 81 GLY A CA 1
ATOM 606 C C . GLY A 1 81 ? 1.875 3.877 8.641 1.00 54.00 81 GLY A C 1
ATOM 607 O O . GLY A 1 81 ? 0.805 3.805 8.040 1.00 54.00 81 GLY A O 1
ATOM 608 N N . ASN A 1 82 ? 3.014 4.221 8.039 1.00 65.31 82 ASN A N 1
ATOM 609 C CA . ASN A 1 82 ? 3.163 4.572 6.637 1.00 65.31 82 ASN A CA 1
ATOM 610 C C . ASN A 1 82 ? 2.840 3.408 5.678 1.00 65.31 82 ASN A C 1
ATOM 612 O O . ASN A 1 82 ? 2.397 3.653 4.564 1.00 65.31 82 ASN A O 1
ATOM 616 N N . LEU A 1 83 ? 2.968 2.140 6.093 1.00 83.56 83 LEU A N 1
ATOM 617 C CA . LEU A 1 83 ? 2.791 1.002 5.175 1.00 83.56 83 LEU A CA 1
ATOM 618 C C . LEU A 1 83 ? 1.347 0.811 4.684 1.00 83.56 83 LEU A C 1
ATOM 620 O O . LEU A 1 83 ? 1.151 0.329 3.573 1.00 83.56 83 LEU A O 1
ATOM 624 N N . MET A 1 84 ? 0.335 1.228 5.456 1.00 85.25 84 MET A N 1
ATOM 625 C CA . MET A 1 84 ? -1.051 1.269 4.962 1.00 85.25 84 MET A CA 1
ATOM 626 C C . MET A 1 84 ? -1.191 2.283 3.816 1.00 85.25 84 MET A C 1
ATOM 628 O O . MET A 1 84 ? -1.845 2.005 2.812 1.00 85.25 84 MET A O 1
ATOM 632 N N . LEU A 1 85 ? -0.552 3.450 3.941 1.00 82.00 85 LEU A N 1
ATOM 633 C CA . LEU A 1 85 ? -0.544 4.451 2.877 1.00 82.00 85 LEU A CA 1
ATOM 634 C C . LEU A 1 85 ? 0.244 3.970 1.661 1.00 82.00 85 LEU A C 1
ATOM 636 O O . LEU A 1 85 ? -0.203 4.176 0.539 1.00 82.00 85 LEU A O 1
ATOM 640 N N . GLU A 1 86 ? 1.379 3.305 1.866 1.00 88.25 86 GLU A N 1
ATOM 641 C CA . GLU A 1 86 ? 2.168 2.723 0.775 1.00 88.25 86 GLU A CA 1
ATOM 642 C C . GLU A 1 86 ? 1.397 1.621 0.038 1.00 88.25 86 GLU A C 1
ATOM 644 O O . GLU A 1 86 ? 1.429 1.579 -1.190 1.00 88.25 86 GLU A O 1
ATOM 649 N N . PHE A 1 87 ? 0.606 0.810 0.749 1.00 91.62 87 PHE A N 1
ATOM 650 C CA . PHE A 1 87 ? -0.335 -0.126 0.127 1.00 91.62 87 PHE A CA 1
ATOM 651 C C . PHE A 1 87 ? -1.367 0.601 -0.750 1.00 91.62 87 PHE A C 1
ATOM 653 O O . PHE A 1 87 ? -1.576 0.212 -1.897 1.00 91.62 87 PHE A O 1
ATOM 660 N N . CYS A 1 88 ? -1.960 1.698 -0.265 1.00 90.12 88 CYS A N 1
ATOM 661 C CA . CYS A 1 88 ? -2.913 2.491 -1.052 1.00 90.12 88 CYS A CA 1
ATOM 662 C C . CYS A 1 88 ? -2.260 3.128 -2.290 1.00 90.12 88 CYS A C 1
ATOM 664 O O . CYS A 1 88 ? -2.821 3.071 -3.382 1.00 90.12 88 CYS A O 1
ATOM 666 N N . LYS A 1 89 ? -1.057 3.698 -2.142 1.00 90.56 89 LYS A N 1
ATOM 667 C CA . LYS A 1 89 ? -0.280 4.271 -3.255 1.00 90.56 89 LYS A CA 1
ATOM 668 C C . LYS A 1 89 ? 0.091 3.211 -4.286 1.00 90.56 89 LYS A C 1
ATOM 670 O O . LYS A 1 89 ? 0.118 3.492 -5.482 1.00 90.56 89 LYS A O 1
ATOM 675 N N . LEU A 1 90 ? 0.417 1.997 -3.846 1.00 94.50 90 LEU A N 1
ATOM 676 C CA . LEU A 1 90 ? 0.672 0.886 -4.753 1.00 94.50 90 LEU A CA 1
ATOM 677 C C . LEU A 1 90 ? -0.604 0.493 -5.503 1.00 94.50 90 LEU A C 1
ATOM 679 O O . LEU A 1 90 ? -0.558 0.406 -6.725 1.00 94.50 90 LEU A O 1
ATOM 683 N N . ALA A 1 91 ? -1.728 0.324 -4.800 1.00 95.00 91 ALA A N 1
ATOM 684 C CA . ALA A 1 91 ? -3.019 -0.006 -5.403 1.00 95.00 91 ALA A CA 1
ATOM 685 C C . ALA A 1 91 ? -3.418 1.002 -6.491 1.00 95.00 91 ALA A C 1
ATOM 687 O O . ALA A 1 91 ? -3.825 0.612 -7.582 1.00 95.00 91 ALA A O 1
ATOM 688 N N . GLU A 1 92 ? -3.224 2.295 -6.227 1.00 93.50 92 GLU A N 1
ATOM 689 C CA . GLU A 1 92 ? -3.452 3.363 -7.199 1.00 93.50 92 GLU A CA 1
ATOM 690 C C . GLU A 1 92 ? -2.551 3.224 -8.433 1.00 93.50 92 GLU A C 1
ATOM 692 O O . GLU A 1 92 ? -3.036 3.220 -9.562 1.00 93.50 92 GLU A O 1
ATOM 697 N N . ARG A 1 93 ? -1.237 3.054 -8.241 1.00 95.62 93 ARG A N 1
ATOM 698 C CA . ARG A 1 93 ? -0.311 2.858 -9.368 1.00 95.62 93 ARG A CA 1
ATOM 699 C C . ARG A 1 93 ? -0.664 1.613 -10.181 1.00 95.62 93 ARG A C 1
ATOM 701 O O . ARG A 1 93 ? -0.594 1.649 -11.406 1.00 95.62 93 ARG A O 1
ATOM 708 N N . MET A 1 94 ? -1.068 0.532 -9.516 1.00 96.56 94 MET A N 1
ATOM 709 C CA . MET A 1 94 ? -1.485 -0.713 -10.162 1.00 96.56 94 MET A CA 1
ATOM 710 C C . MET A 1 94 ? -2.818 -0.580 -10.901 1.00 96.56 94 MET A C 1
ATOM 712 O O . MET A 1 94 ? -3.005 -1.231 -11.927 1.00 96.56 94 MET A O 1
ATOM 716 N N . LYS A 1 95 ? -3.736 0.275 -10.442 1.00 95.31 95 LYS A N 1
ATOM 717 C CA . LYS A 1 95 ? -4.956 0.599 -11.189 1.00 95.31 95 LYS A CA 1
ATOM 718 C C . LYS A 1 95 ? -4.611 1.141 -12.575 1.00 95.31 95 LYS A C 1
ATOM 720 O O . LYS A 1 95 ? -5.091 0.608 -13.571 1.00 95.31 95 LYS A O 1
ATOM 725 N N . GLU A 1 96 ? -3.719 2.126 -12.630 1.00 95.69 96 GLU A N 1
ATOM 726 C CA . GLU A 1 96 ? -3.328 2.785 -13.879 1.00 95.69 96 GLU A CA 1
ATOM 727 C C . GLU A 1 96 ? -2.410 1.920 -14.759 1.00 95.69 96 GLU A C 1
ATOM 729 O O . GLU A 1 96 ? -2.563 1.885 -15.978 1.00 95.69 96 GLU A O 1
ATOM 734 N N . ILE A 1 97 ? -1.442 1.213 -14.162 1.00 96.81 97 ILE A N 1
ATOM 735 C CA . ILE A 1 97 ? -0.409 0.469 -14.908 1.00 96.81 97 ILE A CA 1
ATOM 736 C C . ILE A 1 97 ? -0.850 -0.961 -15.235 1.00 96.81 97 ILE A C 1
ATOM 738 O O . ILE A 1 97 ? -0.599 -1.448 -16.337 1.00 96.81 97 ILE A O 1
ATOM 742 N N . ASN A 1 98 ? -1.484 -1.643 -14.281 1.00 96.56 98 ASN A N 1
ATOM 743 C CA . ASN A 1 98 ? -1.804 -3.070 -14.359 1.00 96.56 98 ASN A CA 1
ATOM 744 C C . ASN A 1 98 ? -3.292 -3.339 -14.630 1.00 96.56 98 ASN A C 1
ATOM 746 O O . ASN A 1 98 ? -3.659 -4.486 -14.878 1.00 96.56 98 ASN A O 1
ATOM 750 N N . GLY A 1 99 ? -4.150 -2.313 -14.599 1.00 96.00 99 GLY A N 1
ATOM 751 C CA . GLY A 1 99 ? -5.595 -2.474 -14.765 1.00 96.00 99 GLY A CA 1
ATOM 752 C C . GLY A 1 99 ? -6.279 -3.091 -13.544 1.00 96.00 99 GLY A C 1
ATOM 753 O O . GLY A 1 99 ? -7.246 -3.833 -13.712 1.00 96.00 99 GLY A O 1
ATOM 754 N N . LEU A 1 100 ? -5.778 -2.801 -12.336 1.00 96.31 100 LEU A N 1
ATOM 755 C CA . LEU A 1 100 ? -6.312 -3.320 -11.073 1.00 96.31 100 LEU A CA 1
ATOM 756 C C . LEU A 1 100 ? -7.804 -3.020 -10.890 1.00 96.31 100 LEU A C 1
ATOM 758 O O . LEU A 1 100 ? -8.253 -1.892 -11.092 1.00 96.31 100 LEU A O 1
ATOM 762 N N . ARG A 1 101 ? -8.571 -4.034 -10.464 1.00 95.31 101 ARG A N 1
ATOM 763 C CA . ARG A 1 101 ? -10.037 -3.953 -10.326 1.00 95.31 101 ARG A CA 1
ATOM 764 C C . ARG A 1 101 ? -10.517 -4.108 -8.895 1.00 95.31 101 ARG A C 1
ATOM 766 O O . ARG A 1 101 ? -11.523 -3.507 -8.526 1.00 95.31 101 ARG A O 1
ATOM 773 N N . TYR A 1 102 ? -9.826 -4.928 -8.111 1.00 96.06 102 TYR A N 1
ATOM 774 C CA . TYR A 1 102 ? -10.241 -5.270 -6.759 1.00 96.06 102 TYR A CA 1
ATOM 775 C C . TYR A 1 102 ? -9.076 -5.156 -5.785 1.00 96.06 102 TYR A C 1
ATOM 777 O O . TYR A 1 102 ? -7.954 -5.566 -6.075 1.00 96.06 102 TYR A O 1
ATOM 785 N N . VAL A 1 103 ? -9.379 -4.632 -4.602 1.00 95.12 103 VAL A N 1
ATOM 786 C CA . VAL A 1 103 ? -8.467 -4.599 -3.463 1.00 95.12 103 VAL A CA 1
ATOM 787 C C . VAL A 1 103 ? -9.117 -5.371 -2.325 1.00 95.12 103 VAL A C 1
ATOM 789 O O . VAL A 1 103 ? -10.268 -5.108 -1.975 1.00 95.12 103 VAL A O 1
ATOM 792 N N . VAL A 1 104 ? -8.376 -6.309 -1.746 1.00 95.56 104 VAL A N 1
ATOM 793 C CA . VAL A 1 104 ? -8.744 -7.005 -0.514 1.00 95.56 104 VAL A CA 1
ATOM 794 C C . VAL A 1 104 ? -7.750 -6.589 0.553 1.00 95.56 104 VAL A C 1
ATOM 796 O O . VAL A 1 104 ? -6.550 -6.822 0.421 1.00 95.56 104 VAL A O 1
ATOM 799 N N . TRP A 1 105 ? -8.254 -5.947 1.602 1.00 93.00 105 TRP A N 1
ATOM 800 C CA . TRP A 1 105 ? -7.431 -5.506 2.715 1.00 93.00 105 TRP A CA 1
ATOM 801 C C . TRP A 1 105 ? -7.893 -6.146 4.020 1.00 93.00 105 TRP A C 1
ATOM 803 O O . TRP A 1 105 ? -9.037 -5.955 4.435 1.00 93.00 105 TRP A O 1
ATOM 813 N N . GLU A 1 106 ? -7.004 -6.913 4.648 1.00 91.44 106 GLU A N 1
ATOM 814 C CA . GLU A 1 106 ? -7.256 -7.605 5.915 1.00 91.44 106 GLU A CA 1
ATOM 815 C C . GLU A 1 106 ? -6.562 -6.878 7.070 1.00 91.44 106 GLU A C 1
ATOM 817 O O . GLU A 1 106 ? -5.430 -6.398 6.948 1.00 91.44 106 GLU A O 1
ATOM 822 N N . ASN A 1 107 ? -7.273 -6.754 8.192 1.00 88.62 107 ASN A N 1
ATOM 823 C CA . ASN A 1 107 ? -6.722 -6.231 9.433 1.00 88.62 107 ASN A CA 1
ATOM 824 C C . ASN A 1 107 ? -7.581 -6.652 10.638 1.00 88.62 107 ASN A C 1
ATOM 826 O O . ASN A 1 107 ? -8.754 -7.015 10.508 1.00 88.62 107 ASN A O 1
ATOM 830 N N . VAL A 1 108 ? -7.034 -6.506 11.847 1.00 85.94 108 VAL A N 1
ATOM 831 C CA . VAL A 1 108 ? -7.758 -6.792 13.091 1.00 85.94 108 VAL A CA 1
ATOM 832 C C . VAL A 1 108 ? -8.860 -5.762 13.368 1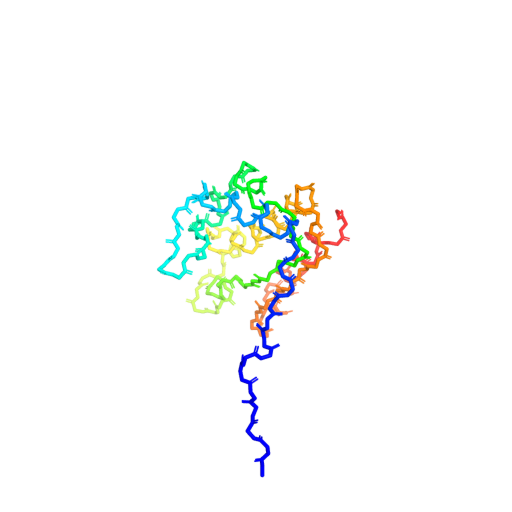.00 85.94 108 VAL A C 1
ATOM 834 O O . VAL A 1 108 ? -8.771 -4.594 12.988 1.00 85.94 108 VAL A O 1
ATOM 837 N N . LYS A 1 109 ? -9.864 -6.160 14.164 1.00 84.69 109 LYS A N 1
ATOM 838 C CA . LYS A 1 109 ? -11.031 -5.323 14.522 1.00 84.6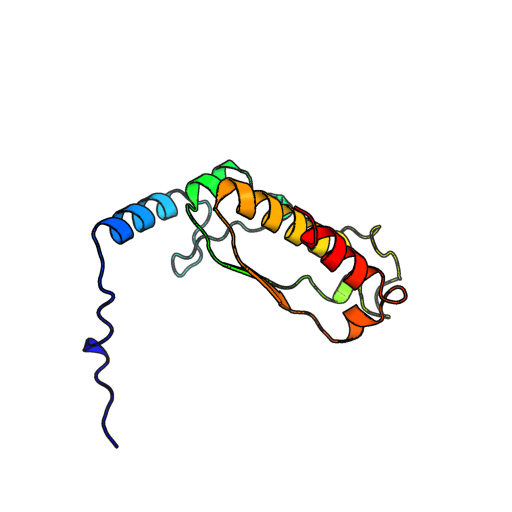9 109 LYS A CA 1
ATOM 839 C C . LYS A 1 109 ? -10.682 -3.936 15.079 1.00 84.69 109 LYS A C 1
ATOM 841 O O . LYS A 1 109 ? -11.452 -2.999 14.895 1.00 84.69 109 LYS A O 1
ATOM 846 N N . GLY A 1 110 ? -9.538 -3.802 15.756 1.00 80.88 110 GLY A N 1
ATOM 847 C CA . GLY A 1 110 ? -9.097 -2.545 16.370 1.00 80.88 110 GLY A CA 1
ATOM 848 C C . GLY A 1 110 ? -8.947 -1.381 15.384 1.00 80.88 110 GLY A C 1
ATOM 849 O O . GLY A 1 110 ? -9.074 -0.226 15.798 1.00 80.88 110 GLY A O 1
ATOM 850 N N . VAL A 1 111 ? -8.765 -1.662 14.087 1.00 82.19 111 VAL A N 1
ATOM 851 C CA . VAL A 1 111 ? -8.618 -0.622 13.059 1.00 82.19 111 VAL A CA 1
ATOM 852 C C . VAL A 1 111 ? -9.857 0.263 12.896 1.00 82.19 111 VAL A C 1
ATOM 854 O O . VAL A 1 111 ? -9.743 1.415 12.493 1.00 82.19 111 VAL A O 1
ATOM 857 N N . LEU A 1 112 ? -11.035 -0.241 13.269 1.00 84.62 112 LEU A N 1
ATOM 858 C CA . LEU A 1 112 ? -12.288 0.515 13.204 1.00 84.62 112 LEU A CA 1
ATOM 859 C C . LEU A 1 112 ? -12.403 1.578 14.305 1.00 84.62 112 LEU A C 1
ATOM 861 O O . LEU A 1 112 ? -13.211 2.491 14.193 1.00 84.62 112 LEU A O 1
ATOM 865 N N . SER A 1 113 ? -11.623 1.444 15.379 1.00 80.81 113 SER A N 1
ATOM 866 C CA . SER A 1 113 ? -11.719 2.295 16.573 1.00 80.81 113 SER A CA 1
ATOM 867 C C . SER A 1 113 ? -10.470 3.126 16.848 1.00 80.81 113 SER A C 1
ATOM 869 O O . SER A 1 113 ? -10.510 4.037 17.674 1.00 80.81 113 SER A O 1
ATOM 871 N N . ILE A 1 114 ? -9.343 2.812 16.204 1.00 74.75 114 ILE A N 1
ATOM 872 C CA . ILE A 1 114 ? -8.111 3.563 16.428 1.00 74.75 114 ILE A CA 1
ATOM 873 C C . ILE A 1 114 ? -8.225 4.985 15.884 1.00 74.75 114 ILE A C 1
ATOM 875 O O . ILE A 1 114 ? -8.805 5.198 14.821 1.00 74.75 114 ILE A O 1
ATOM 879 N N . GLU A 1 115 ? -7.677 5.949 16.630 1.00 70.19 115 GLU A N 1
ATOM 880 C CA . GLU A 1 115 ? -7.756 7.378 16.296 1.00 70.19 115 GLU A CA 1
ATOM 881 C C . GLU A 1 115 ? -9.199 7.806 16.006 1.00 70.19 115 GLU A C 1
ATOM 883 O O . GLU A 1 115 ? -9.469 8.506 15.037 1.00 70.19 115 GLU A O 1
ATOM 888 N N . GLU A 1 116 ? -10.143 7.312 16.814 1.00 78.62 116 GLU A N 1
ATOM 889 C CA . GLU A 1 116 ? -11.575 7.601 16.660 1.00 78.62 116 GLU A CA 1
ATOM 890 C C . GLU A 1 116 ? -12.133 7.160 15.290 1.00 78.62 116 GLU A C 1
ATOM 892 O O . GLU A 1 116 ? -13.067 7.749 14.755 1.00 78.62 116 GLU A O 1
ATOM 897 N N . GLY A 1 117 ? -11.550 6.103 14.709 1.00 78.88 117 GLY A N 1
ATOM 898 C CA . GLY A 1 117 ? -11.912 5.570 13.392 1.00 78.88 117 GLY A CA 1
ATOM 899 C C . GLY A 1 117 ? -11.210 6.267 12.222 1.00 78.88 117 GLY A C 1
ATOM 900 O O . GLY A 1 117 ? -11.411 5.878 11.068 1.00 78.88 117 GLY A O 1
ATOM 901 N N . THR A 1 118 ? -10.350 7.254 12.492 1.00 76.31 118 THR A N 1
ATOM 902 C CA . THR A 1 118 ? -9.657 8.036 11.458 1.00 76.31 118 THR A CA 1
ATOM 903 C C . THR A 1 118 ? -8.789 7.162 10.558 1.00 76.31 118 THR A C 1
ATOM 905 O O . THR A 1 118 ? -8.806 7.359 9.349 1.00 76.31 118 THR A O 1
ATOM 908 N N . ALA A 1 119 ? -8.094 6.150 11.088 1.00 75.81 119 ALA A N 1
ATOM 909 C CA . ALA A 1 119 ? -7.234 5.287 10.271 1.00 75.81 119 ALA A CA 1
ATOM 910 C C . ALA A 1 119 ? -8.019 4.540 9.177 1.00 75.81 119 ALA A C 1
ATOM 912 O O . ALA A 1 119 ? -7.642 4.564 8.004 1.00 75.81 119 ALA A O 1
ATOM 913 N N . PHE A 1 120 ? -9.151 3.931 9.543 1.00 84.94 120 PHE A N 1
ATOM 914 C CA . PHE A 1 120 ? -10.039 3.291 8.574 1.00 84.94 120 PHE A CA 1
ATOM 915 C C . PHE A 1 120 ? -10.674 4.320 7.628 1.00 84.94 120 PHE A C 1
ATOM 917 O O . PHE A 1 120 ? -10.766 4.082 6.426 1.00 84.94 120 PHE A O 1
ATOM 924 N N . GLY A 1 121 ? -11.033 5.502 8.137 1.00 83.69 121 GLY A N 1
ATOM 925 C CA . GLY A 1 121 ? -11.488 6.623 7.313 1.00 83.69 121 GLY A CA 1
ATOM 926 C C . GLY A 1 121 ? -10.458 7.061 6.264 1.00 83.69 121 GLY A C 1
ATOM 927 O O . GLY A 1 121 ? -10.827 7.302 5.116 1.00 83.69 121 GLY A O 1
ATOM 928 N N . CYS A 1 122 ? -9.171 7.111 6.614 1.00 79.75 122 CYS A N 1
ATOM 929 C CA . CYS A 1 122 ? -8.077 7.423 5.697 1.00 79.75 122 CYS A CA 1
ATOM 930 C C . CYS A 1 122 ? -7.902 6.345 4.625 1.00 79.75 122 CYS A C 1
ATOM 932 O O . CYS A 1 122 ? -7.724 6.699 3.463 1.00 79.75 122 CYS A O 1
ATOM 934 N N . LEU A 1 123 ? -7.985 5.059 4.987 1.00 84.94 123 LEU A N 1
ATOM 935 C CA . LEU A 1 123 ? -7.970 3.955 4.021 1.00 84.94 123 LEU A CA 1
ATOM 936 C C . LEU A 1 123 ? -9.105 4.112 3.005 1.00 84.94 123 LEU A C 1
ATOM 938 O O . LEU A 1 123 ? -8.863 4.119 1.800 1.00 84.94 123 LEU A O 1
ATOM 942 N N . LEU A 1 124 ? -10.340 4.281 3.491 1.00 88.12 124 LEU A N 1
ATOM 943 C CA . LEU A 1 124 ? -11.495 4.478 2.621 1.00 88.12 124 LEU A CA 1
ATOM 944 C C . LEU A 1 124 ? -11.308 5.721 1.754 1.00 88.12 124 LEU A C 1
ATOM 946 O O . LEU A 1 124 ? -11.495 5.645 0.550 1.00 88.12 124 LEU A O 1
ATOM 950 N N . GLY A 1 125 ? -10.881 6.845 2.331 1.00 85.44 125 GLY A N 1
ATOM 951 C CA . GLY A 1 125 ? -10.621 8.080 1.593 1.00 85.44 125 GLY A CA 1
ATOM 952 C C . GLY A 1 125 ? -9.547 7.932 0.513 1.00 85.44 125 GLY A C 1
ATOM 953 O O . GLY A 1 125 ? -9.702 8.482 -0.572 1.00 85.44 125 GLY A O 1
ATOM 954 N N . ALA A 1 126 ? -8.490 7.161 0.775 1.00 82.44 126 ALA A N 1
ATOM 955 C CA . ALA A 1 126 ? -7.442 6.883 -0.202 1.00 82.44 126 ALA A CA 1
ATOM 956 C C . ALA A 1 126 ? -7.947 6.035 -1.382 1.00 82.44 126 ALA A C 1
ATOM 958 O O . ALA A 1 126 ? -7.449 6.204 -2.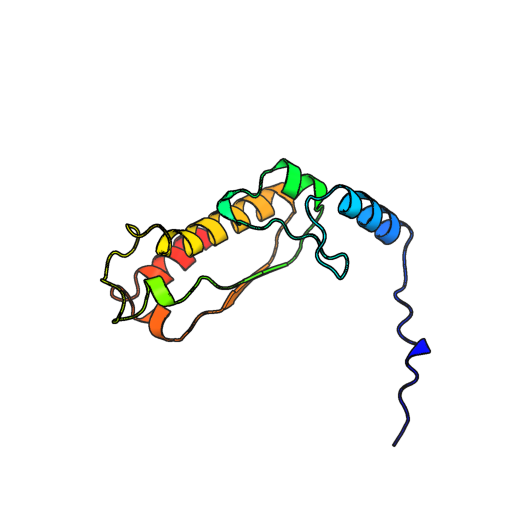493 1.00 82.44 126 ALA A O 1
ATOM 959 N N . LEU A 1 127 ? -8.941 5.170 -1.152 1.00 84.00 127 LEU A N 1
ATOM 960 C CA . LEU A 1 127 ? -9.507 4.258 -2.152 1.00 84.00 127 LEU A CA 1
ATOM 961 C C . LEU A 1 127 ? -10.812 4.761 -2.809 1.00 84.00 127 LEU A C 1
ATOM 963 O O . LEU A 1 127 ? -11.223 4.196 -3.817 1.00 84.00 127 LEU A O 1
ATOM 967 N N . ARG A 1 128 ? -11.492 5.775 -2.245 1.00 79.44 128 ARG A N 1
ATOM 968 C CA . ARG A 1 128 ? -12.882 6.135 -2.601 1.00 79.44 128 ARG A CA 1
ATOM 969 C C . ARG A 1 128 ? -13.046 6.812 -3.960 1.00 79.44 128 ARG A C 1
ATOM 971 O O . ARG A 1 128 ? -14.050 6.561 -4.608 1.00 79.44 128 ARG A O 1
ATOM 978 N N . ASP A 1 129 ? -12.118 7.661 -4.385 1.00 59.81 129 ASP A N 1
ATOM 979 C CA . ASP A 1 129 ? -12.341 8.552 -5.536 1.00 59.81 129 ASP A CA 1
ATOM 980 C C . ASP A 1 129 ? -11.082 8.703 -6.403 1.00 59.81 129 ASP A C 1
ATOM 982 O O . ASP A 1 129 ? -10.569 9.807 -6.587 1.00 59.81 129 ASP A O 1
ATOM 986 N N . ARG A 1 130 ? -10.558 7.590 -6.922 1.00 52.06 130 ARG A N 1
ATOM 987 C CA . ARG A 1 130 ? -9.515 7.585 -7.959 1.00 52.06 130 ARG A CA 1
ATOM 988 C C . ARG A 1 130 ? -9.824 6.517 -8.970 1.00 52.06 130 ARG A C 1
ATOM 990 O O . ARG A 1 130 ? -10.183 5.396 -8.543 1.00 52.06 130 ARG A O 1
#

Foldseek 3Di:
DDDDDPVVPPDPDDPVNVVLVPLLVVAPDQDPVSHRDPDDLLPCDLVNLLSNAADAEAEDEADCQCQDPVRPVPQPNDPRNCVLVSSLVVQVSCCVRRVYHYYHYDDDPSCCCGPNNVNVVVSCVSVPDD

InterPro domains:
  IPR001525 C-5 cytosine methyltransferase [PF00145] (35-123)
  IPR001525 C-5 cytosine methyltransferase [PS51679] (1-130)
  IPR018117 DNA methylase, C-5 cytosine-specific, active site [PS00094] (56-68)
  IPR029063 S-adenosyl-L-methionine-dependent methyltransferase superfamily [G3DSA:3.40.50.150] (4-130)
  IPR029063 S-adenosyl-L-methionine-dependent methyltransferase superfamily [SSF53335] (33-129)
  IPR050750 Cytosine-specific C5-methyltransferase [PTHR46098] (37-113)

Sequence (130 aa):
MPVVDESALTVVETKKHRKLVKDWESLKSLSENGIPNFGDITQITNDDLRALGPVDVLEGGSPCQAFSIAGMRKGLGDARGNLMLEFCKLAERMKEINGLRYVVWENVKGVLSIEEGTAFGCLLGALRDR

Secondary structure (DSSP, 8-state):
-PPP-GGG------TTHHHHHHHGGGSS-B-TTS-B----GGG--HHHHHHH---SEEEE---GGGGSTTS---GGGSTTTHHHHHHHHHHHHHHHHH---EEEE---GGGGTGGGGHHHHHHHHHHH--

pLDDT: mean 72.13, std 21.07, range [34.94, 97.38]